Protein AF-A0A535EM37-F1 (afdb_monomer)

Solvent-accessible surface area (backbone atoms only — not comparable to full-atom values): 5670 Å² total; per-residue (Å²): 111,71,67,71,77,41,90,84,54,52,71,70,54,44,54,51,50,50,55,52,50,53,54,51,49,55,53,52,52,55,52,52,52,56,50,52,52,56,59,75,66,52,70,81,76,78,71,69,96,72,82,83,72,78,78,86,72,72,88,75,88,64,84,82,75,76,78,78,78,81,79,76,78,78,79,83,81,82,87,77,84,134

Secondary structure (DSSP, 8-state):
-HHHHSTT--HHHHHHHHHHHHHHHHHHHHHHHHHHHHHHT-------TT--------------PPPPPPPPPPPP------

pLDDT: mean 73.26, std 18.16, range [44.94, 98.38]

Structure (mmCIF, N/CA/C/O backbone):
data_AF-A0A535EM37-F1
#
_entry.id   AF-A0A535EM37-F1
#
loop_
_atom_site.group_PDB
_atom_site.id
_atom_site.type_symbol
_atom_site.label_atom_id
_atom_site.label_alt_id
_atom_site.label_comp_id
_atom_site.label_asym_id
_atom_site.label_entity_id
_atom_site.label_seq_id
_atom_site.pdbx_PDB_ins_code
_atom_site.Cartn_x
_atom_site.Cartn_y
_atom_site.Cartn_z
_atom_site.occupancy
_atom_site.B_iso_or_equiv
_atom_site.auth_seq_id
_atom_site.auth_comp_id
_atom_site.auth_asym_id
_atom_site.auth_atom_id
_atom_site.pdbx_PDB_model_num
ATOM 1 N N . MET A 1 1 ? -0.502 6.592 6.537 1.00 60.81 1 MET A N 1
ATOM 2 C CA . MET A 1 1 ? -0.058 5.734 7.659 1.00 60.81 1 MET A CA 1
ATOM 3 C C . MET A 1 1 ? 0.222 6.524 8.920 1.00 60.81 1 MET A C 1
ATOM 5 O O . MET A 1 1 ? -0.186 6.036 9.955 1.00 60.81 1 MET A O 1
ATOM 9 N N . ARG A 1 2 ? 0.793 7.736 8.835 1.00 68.62 2 ARG A N 1
ATOM 10 C CA . ARG A 1 2 ? 0.976 8.634 9.991 1.00 68.62 2 ARG A CA 1
ATOM 11 C C . ARG A 1 2 ? -0.279 8.779 10.872 1.00 68.62 2 ARG A C 1
ATOM 13 O O . ARG A 1 2 ? -0.184 8.724 12.080 1.00 68.62 2 ARG A O 1
ATOM 20 N N . SER A 1 3 ? -1.461 8.794 10.259 1.00 66.06 3 SER A N 1
ATOM 21 C CA . SER A 1 3 ? -2.752 8.843 10.957 1.00 66.06 3 SER A CA 1
ATOM 22 C C . SER A 1 3 ? -3.057 7.642 11.867 1.00 66.06 3 SER A C 1
ATOM 24 O O . SER A 1 3 ? -3.889 7.781 12.737 1.00 66.06 3 SER A O 1
ATOM 26 N N . ILE A 1 4 ? -2.456 6.461 11.651 1.00 72.75 4 ILE A N 1
ATOM 27 C CA . ILE A 1 4 ? -2.610 5.294 12.551 1.00 72.75 4 ILE A CA 1
ATOM 28 C C . ILE A 1 4 ? -1.700 5.430 13.779 1.00 72.75 4 ILE A C 1
ATOM 30 O O . ILE A 1 4 ? -1.981 4.852 14.820 1.00 72.75 4 ILE A O 1
ATOM 34 N N . GLU A 1 5 ? -0.590 6.152 13.637 1.00 76.62 5 GLU A N 1
ATOM 35 C CA . GLU A 1 5 ? 0.404 6.368 14.695 1.00 76.62 5 GLU A CA 1
ATOM 36 C C . GLU A 1 5 ? -0.001 7.520 15.628 1.00 76.62 5 GLU A C 1
ATOM 38 O O . GLU A 1 5 ? 0.551 7.666 16.713 1.00 76.62 5 GLU A O 1
ATOM 43 N N . GLU A 1 6 ? -0.968 8.330 15.197 1.00 76.00 6 GLU A N 1
ATOM 44 C CA . GLU A 1 6 ? -1.622 9.371 15.978 1.00 76.00 6 GLU A CA 1
ATOM 45 C C . GLU A 1 6 ? -2.886 8.742 16.601 1.00 76.00 6 GLU A C 1
ATOM 47 O O . GLU A 1 6 ? -3.771 8.296 15.873 1.00 76.00 6 GLU A O 1
ATOM 52 N N . ASP A 1 7 ? -2.964 8.662 17.938 1.00 72.69 7 ASP A N 1
ATOM 53 C CA . ASP A 1 7 ? -4.026 7.984 18.727 1.00 72.69 7 ASP A CA 1
ATOM 54 C C . ASP A 1 7 ? -5.451 8.590 18.571 1.00 72.69 7 ASP A C 1
ATOM 56 O O . ASP A 1 7 ? -6.346 8.341 19.377 1.00 72.69 7 ASP A O 1
ATOM 60 N N . ASP A 1 8 ? -5.695 9.369 17.518 1.00 85.38 8 ASP A N 1
ATOM 61 C CA . ASP A 1 8 ? -6.954 10.068 17.232 1.00 85.38 8 ASP A CA 1
ATOM 62 C C . ASP A 1 8 ? -7.948 9.230 16.403 1.00 85.38 8 ASP A C 1
ATOM 64 O O . ASP A 1 8 ? -9.016 9.715 16.013 1.00 85.38 8 ASP A O 1
ATOM 68 N N . LEU A 1 9 ? -7.630 7.964 16.113 1.00 87.44 9 LEU A N 1
ATOM 69 C CA . LEU A 1 9 ? -8.508 7.080 15.347 1.00 87.44 9 LEU A CA 1
ATOM 70 C C . LEU A 1 9 ? -9.346 6.163 16.236 1.00 87.44 9 LEU A C 1
ATOM 72 O O . LEU A 1 9 ? -8.866 5.476 17.135 1.00 87.44 9 LEU A O 1
ATOM 76 N N . THR A 1 10 ? -10.619 6.044 15.875 1.00 93.06 10 THR A N 1
ATOM 77 C CA . THR A 1 10 ? -11.475 4.957 16.359 1.00 93.06 10 THR A CA 1
ATOM 78 C C . THR A 1 10 ? -10.991 3.599 15.837 1.00 93.06 10 THR A C 1
ATOM 80 O O . THR A 1 10 ? -10.352 3.503 14.786 1.00 93.06 10 THR A O 1
ATOM 83 N N . LEU A 1 11 ? -11.363 2.514 16.523 1.00 92.00 11 LEU A N 1
ATOM 84 C CA . LEU A 1 11 ? -11.013 1.147 16.116 1.00 92.00 11 LEU A CA 1
ATOM 85 C C . LEU A 1 11 ? -11.421 0.837 14.664 1.00 92.00 11 LEU A C 1
ATOM 87 O O . LEU A 1 11 ? -10.648 0.247 13.911 1.00 92.00 11 LEU A O 1
ATOM 91 N N . GLU A 1 12 ? -12.618 1.256 14.253 1.00 95.19 12 GLU A N 1
ATOM 92 C CA . GLU A 1 12 ? -13.123 1.053 12.890 1.00 95.19 12 GLU A CA 1
ATOM 93 C C . GLU A 1 12 ? -12.256 1.776 11.852 1.00 95.19 12 GLU A C 1
ATOM 95 O O . GLU A 1 12 ? -11.918 1.209 10.808 1.00 95.19 12 GLU A O 1
ATOM 100 N N . GLN A 1 13 ? -11.825 3.000 12.166 1.00 93.38 13 GLN A N 1
ATOM 101 C CA . GLN A 1 13 ? -10.925 3.770 11.313 1.00 93.38 13 GLN A CA 1
ATOM 102 C C . GLN A 1 13 ? -9.531 3.138 11.241 1.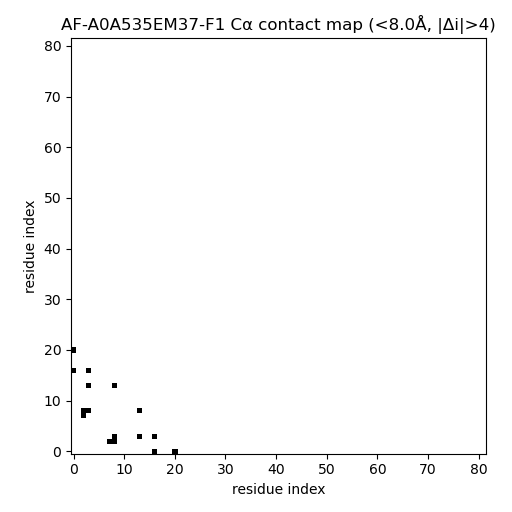00 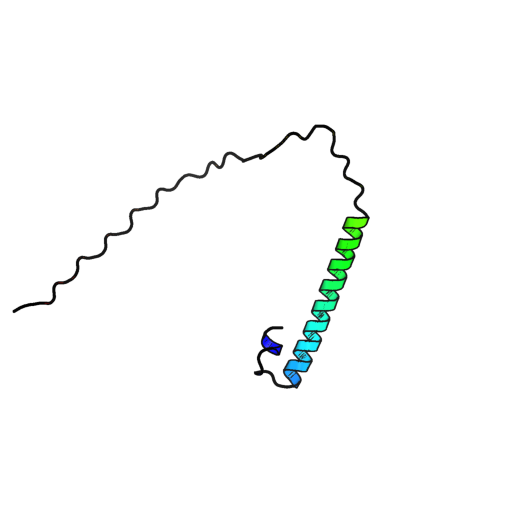93.38 13 GLN A C 1
ATOM 104 O O . GLN A 1 13 ? -8.965 3.069 10.149 1.00 93.38 13 GLN A O 1
ATOM 109 N N . VAL A 1 14 ? -9.000 2.610 12.350 1.00 93.75 14 VAL A N 1
ATOM 110 C CA . VAL A 1 14 ? -7.730 1.864 12.353 1.00 93.75 14 VAL A CA 1
ATOM 111 C C . VAL A 1 14 ? -7.833 0.624 11.464 1.00 93.75 14 VAL A C 1
ATOM 113 O O . VAL A 1 14 ? -6.965 0.400 10.619 1.00 93.75 14 VAL A O 1
ATOM 116 N N . ILE A 1 15 ? -8.908 -0.161 11.585 1.00 95.62 15 ILE A N 1
ATOM 117 C CA . ILE A 1 15 ? -9.129 -1.356 10.753 1.00 95.62 15 ILE A CA 1
ATOM 118 C C . ILE A 1 15 ? -9.174 -0.981 9.266 1.00 95.62 15 ILE A C 1
ATOM 120 O O . ILE A 1 15 ? -8.503 -1.617 8.445 1.00 95.62 15 ILE A O 1
ATOM 124 N N . ALA A 1 16 ? -9.917 0.070 8.913 1.00 95.31 16 ALA A N 1
ATOM 125 C CA . ALA A 1 16 ? -10.000 0.554 7.539 1.00 95.31 16 ALA A CA 1
ATOM 126 C C . ALA A 1 16 ? -8.636 1.038 7.014 1.00 95.31 16 ALA A C 1
ATOM 128 O O . ALA A 1 16 ? -8.236 0.682 5.900 1.00 95.31 16 ALA A O 1
ATOM 129 N N . ALA A 1 17 ? -7.893 1.792 7.824 1.00 94.69 17 ALA A N 1
ATOM 130 C CA . ALA A 1 17 ? -6.582 2.316 7.464 1.00 94.69 17 ALA A CA 1
ATOM 131 C C . ALA A 1 17 ? -5.536 1.198 7.300 1.00 94.69 17 ALA A C 1
ATOM 133 O O . ALA A 1 17 ? -4.730 1.237 6.368 1.00 94.69 17 ALA A O 1
ATOM 134 N N . VAL A 1 18 ? -5.581 0.157 8.137 1.00 95.62 18 VAL A N 1
ATOM 135 C CA . VAL A 1 18 ? -4.740 -1.042 7.987 1.00 95.62 18 VAL A CA 1
ATOM 136 C C . VAL A 1 18 ? -5.101 -1.809 6.715 1.00 95.62 18 VAL A C 1
ATOM 138 O O . VAL A 1 18 ? -4.204 -2.241 5.987 1.00 95.62 18 VAL A O 1
ATOM 141 N N . ALA A 1 19 ? -6.391 -1.968 6.409 1.00 96.88 19 ALA A N 1
ATOM 142 C CA . ALA A 1 19 ? -6.828 -2.621 5.177 1.00 96.88 19 ALA A CA 1
ATOM 143 C C . ALA A 1 19 ? -6.329 -1.871 3.928 1.00 96.88 19 ALA A C 1
ATOM 145 O O . ALA A 1 19 ? -5.850 -2.498 2.980 1.00 96.88 19 ALA A O 1
ATOM 146 N N . GLU A 1 20 ? -6.379 -0.538 3.947 1.00 96.56 20 GLU A N 1
ATOM 147 C CA . GLU A 1 20 ? -5.822 0.309 2.889 1.00 96.56 20 GLU A CA 1
ATOM 148 C C . GLU A 1 20 ? -4.292 0.201 2.811 1.00 96.56 20 GLU A C 1
ATOM 150 O O . GLU A 1 20 ? -3.735 -0.000 1.731 1.00 96.56 20 GLU A O 1
ATOM 155 N N . GLY A 1 21 ? -3.601 0.227 3.952 1.00 96.50 21 GLY A N 1
ATOM 156 C CA . GLY A 1 21 ? -2.152 0.034 4.016 1.00 96.50 21 GLY A CA 1
ATOM 157 C C . GLY A 1 21 ? -1.703 -1.292 3.396 1.00 96.50 21 GLY A C 1
ATOM 158 O O . GLY A 1 21 ? -0.753 -1.323 2.614 1.00 96.50 21 GLY A O 1
ATOM 159 N N . ARG A 1 22 ? -2.434 -2.382 3.662 1.00 97.88 22 ARG A N 1
ATOM 160 C CA . ARG A 1 22 ? -2.174 -3.702 3.060 1.00 97.88 22 ARG A CA 1
ATOM 161 C C . ARG A 1 22 ? -2.353 -3.699 1.541 1.00 97.88 22 ARG A C 1
ATOM 163 O O . ARG A 1 22 ? -1.584 -4.360 0.843 1.00 97.88 22 ARG A O 1
ATOM 170 N N . ARG A 1 23 ? -3.333 -2.954 1.014 1.00 98.06 23 ARG A N 1
ATOM 171 C CA . ARG A 1 23 ? -3.510 -2.793 -0.440 1.00 98.06 23 ARG A CA 1
ATOM 172 C C . ARG A 1 23 ? -2.314 -2.082 -1.067 1.00 98.06 23 ARG A C 1
ATOM 174 O O . ARG A 1 23 ? -1.775 -2.582 -2.054 1.00 98.06 23 ARG A O 1
ATOM 181 N N . TYR A 1 24 ? -1.866 -0.973 -0.478 1.00 97.69 24 TYR A N 1
ATOM 182 C CA . TYR A 1 24 ? -0.687 -0.258 -0.972 1.00 97.69 24 TYR A CA 1
ATOM 183 C C . TYR A 1 24 ? 0.578 -1.107 -0.916 1.00 97.69 24 TYR A C 1
ATOM 185 O O . TYR A 1 24 ? 1.318 -1.142 -1.898 1.00 97.69 24 TYR A O 1
ATOM 193 N N . LEU A 1 25 ? 0.800 -1.830 0.184 1.00 97.88 25 LEU A N 1
ATOM 194 C CA . LEU A 1 25 ? 1.968 -2.696 0.333 1.00 97.88 25 LEU A CA 1
ATOM 195 C C . LEU A 1 25 ? 2.053 -3.720 -0.806 1.00 97.88 25 LEU A C 1
ATOM 197 O O . LEU A 1 25 ? 3.083 -3.808 -1.468 1.00 97.88 25 LEU A O 1
ATOM 201 N N . LYS A 1 26 ? 0.938 -4.388 -1.122 1.00 98.31 26 LYS A N 1
ATOM 202 C CA . LYS A 1 26 ? 0.867 -5.356 -2.227 1.00 98.31 26 LYS A CA 1
ATOM 203 C C . LYS A 1 26 ? 1.239 -4.739 -3.582 1.00 98.31 26 LYS A C 1
ATOM 205 O O . LYS A 1 26 ? 1.894 -5.379 -4.402 1.00 98.31 26 LYS A O 1
ATOM 210 N N . ILE A 1 27 ? 0.823 -3.496 -3.834 1.00 98.19 27 ILE A N 1
ATOM 211 C CA . ILE A 1 27 ? 1.174 -2.771 -5.066 1.00 98.19 27 ILE A CA 1
ATOM 212 C C . ILE A 1 27 ? 2.674 -2.450 -5.094 1.00 98.19 27 ILE A C 1
ATOM 214 O O . ILE A 1 27 ? 3.320 -2.622 -6.130 1.00 98.19 27 ILE A O 1
ATOM 218 N N . CYS A 1 28 ? 3.229 -1.984 -3.975 1.00 98.12 28 CYS A N 1
ATOM 219 C CA . CYS A 1 28 ? 4.653 -1.677 -3.853 1.00 98.12 28 CYS A CA 1
ATOM 220 C C . CYS A 1 28 ? 5.519 -2.921 -4.075 1.00 98.12 28 CYS A C 1
ATOM 222 O O . CYS A 1 28 ? 6.464 -2.863 -4.859 1.00 98.12 28 CYS A O 1
ATOM 224 N N . GLU A 1 29 ? 5.159 -4.049 -3.464 1.00 98.38 29 GLU A N 1
ATOM 225 C CA . GLU A 1 29 ? 5.842 -5.335 -3.643 1.00 98.38 29 GLU A CA 1
ATOM 226 C C . GLU A 1 29 ? 5.819 -5.788 -5.107 1.00 98.38 29 GLU A C 1
ATOM 228 O O . GLU A 1 29 ? 6.866 -6.095 -5.672 1.00 98.38 29 GLU A O 1
ATOM 233 N N . ALA A 1 30 ? 4.658 -5.734 -5.771 1.00 97.81 30 ALA A N 1
ATOM 234 C CA . ALA A 1 30 ? 4.549 -6.101 -7.185 1.00 97.81 30 ALA A CA 1
ATOM 235 C C . ALA A 1 30 ? 5.429 -5.221 -8.093 1.00 97.81 30 ALA A C 1
ATOM 237 O O . ALA A 1 30 ? 6.054 -5.707 -9.039 1.00 97.81 30 ALA A O 1
ATOM 238 N N . LYS A 1 31 ? 5.502 -3.915 -7.805 1.00 97.69 31 LYS A N 1
ATOM 239 C CA . LYS A 1 31 ? 6.370 -2.986 -8.542 1.00 97.69 31 LYS A CA 1
ATOM 240 C C . LYS A 1 31 ? 7.853 -3.255 -8.296 1.00 97.69 31 LYS A C 1
ATOM 242 O O . LYS A 1 31 ? 8.629 -3.202 -9.251 1.00 97.69 31 LYS A O 1
ATOM 247 N N . LEU A 1 32 ? 8.236 -3.529 -7.049 1.00 97.56 32 LEU A N 1
ATOM 248 C CA . LEU A 1 32 ? 9.610 -3.879 -6.687 1.00 97.56 32 LEU A CA 1
ATOM 249 C C . LEU A 1 32 ? 10.045 -5.164 -7.388 1.00 97.56 32 LEU A C 1
ATOM 251 O O . LEU A 1 32 ? 11.117 -5.190 -7.989 1.00 97.56 32 LEU A O 1
ATOM 255 N N . GLU A 1 33 ? 9.188 -6.182 -7.404 1.00 96.88 33 GLU A N 1
ATOM 256 C CA . GLU A 1 33 ? 9.497 -7.454 -8.053 1.00 96.88 33 GLU A CA 1
ATOM 257 C C . GLU A 1 33 ? 9.655 -7.304 -9.572 1.00 96.88 33 GLU A C 1
ATOM 259 O O . GLU A 1 33 ? 10.614 -7.801 -10.166 1.00 96.88 33 GLU A O 1
ATOM 264 N N . ALA A 1 34 ? 8.774 -6.530 -10.212 1.00 95.19 34 ALA A N 1
ATOM 265 C CA . ALA A 1 34 ? 8.897 -6.219 -11.634 1.00 95.19 34 ALA A CA 1
ATOM 266 C C . ALA A 1 34 ? 10.184 -5.436 -11.956 1.00 95.19 34 ALA A C 1
ATOM 268 O O . ALA A 1 34 ? 10.783 -5.631 -13.016 1.00 95.19 34 ALA A O 1
ATOM 269 N N . ALA A 1 35 ? 10.617 -4.536 -11.069 1.00 93.50 35 ALA A N 1
ATOM 270 C CA . ALA A 1 35 ? 11.878 -3.817 -11.225 1.00 93.50 35 ALA A CA 1
ATOM 271 C C . ALA A 1 35 ? 13.087 -4.750 -11.050 1.00 93.50 35 ALA A C 1
ATOM 273 O O . ALA A 1 35 ? 14.012 -4.692 -11.861 1.00 93.50 35 ALA A O 1
ATOM 274 N N . ARG A 1 36 ? 13.049 -5.647 -10.056 1.00 91.44 36 ARG A N 1
ATOM 275 C CA . ARG A 1 36 ? 14.078 -6.668 -9.807 1.00 91.44 36 ARG A CA 1
ATOM 276 C C . ARG A 1 36 ? 14.295 -7.546 -11.040 1.00 91.44 36 ARG A C 1
ATOM 278 O O . ARG A 1 36 ? 15.420 -7.642 -11.524 1.00 91.44 36 ARG A O 1
ATOM 285 N N . HIS A 1 37 ? 13.210 -8.059 -11.619 1.00 91.00 37 HIS A N 1
ATOM 286 C CA . HIS A 1 37 ? 13.252 -8.826 -12.865 1.00 91.00 37 HIS A CA 1
ATOM 287 C C . HIS A 1 37 ? 13.882 -8.035 -14.024 1.00 91.00 37 HIS A C 1
ATOM 289 O O . HIS A 1 37 ? 14.691 -8.569 -14.774 1.00 91.00 37 HIS A O 1
ATOM 295 N N . LYS A 1 38 ? 13.562 -6.744 -14.182 1.00 87.19 38 LYS A N 1
ATOM 296 C CA . LYS A 1 38 ? 14.137 -5.912 -15.260 1.00 87.19 38 LYS A CA 1
ATOM 297 C C . LYS A 1 38 ? 15.637 -5.664 -15.104 1.00 87.19 38 LYS A C 1
ATOM 299 O O . LYS A 1 38 ? 16.314 -5.481 -16.112 1.00 87.19 38 LYS A O 1
ATOM 304 N N . ILE A 1 39 ? 16.136 -5.614 -13.870 1.00 82.94 39 ILE A N 1
ATOM 305 C CA . ILE A 1 39 ? 17.566 -5.449 -13.586 1.00 82.94 39 ILE A CA 1
ATOM 306 C C . ILE A 1 39 ? 18.309 -6.750 -13.894 1.00 82.94 39 ILE A C 1
ATOM 308 O O . ILE A 1 39 ? 19.315 -6.706 -14.594 1.00 82.94 39 ILE A O 1
ATOM 312 N N . GLU A 1 40 ? 17.789 -7.897 -13.446 1.00 72.12 40 GLU A N 1
ATOM 313 C CA . GLU A 1 40 ? 18.395 -9.210 -13.724 1.00 72.12 40 GLU A CA 1
ATOM 314 C C . GLU A 1 40 ? 18.390 -9.561 -15.220 1.00 72.12 40 GLU A C 1
ATOM 316 O O . GLU A 1 40 ? 19.306 -10.217 -15.706 1.00 72.12 40 GLU A O 1
ATOM 321 N N . VAL A 1 41 ? 17.394 -9.085 -15.974 1.00 64.44 41 VAL A N 1
ATOM 322 C CA . VAL A 1 41 ? 17.253 -9.351 -17.416 1.00 64.44 41 VAL A CA 1
ATOM 323 C C . VAL A 1 41 ? 17.989 -8.322 -18.282 1.00 64.44 41 VAL A C 1
ATOM 325 O O . VAL A 1 41 ? 17.970 -8.435 -19.506 1.00 64.44 41 VAL A O 1
ATOM 328 N N . ARG A 1 42 ? 18.659 -7.313 -17.711 1.00 53.53 42 ARG A N 1
ATOM 329 C CA . ARG A 1 42 ? 19.414 -6.355 -18.527 1.00 53.53 42 ARG A CA 1
ATOM 330 C C . ARG A 1 42 ? 20.737 -7.009 -18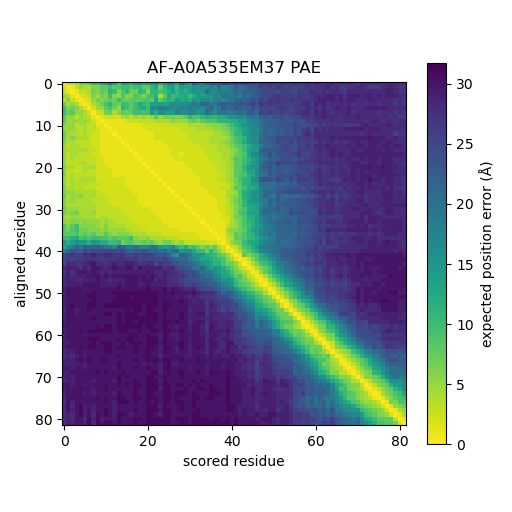.956 1.00 53.53 42 ARG A C 1
ATOM 332 O O . ARG A 1 42 ? 21.616 -7.147 -18.107 1.00 53.53 42 ARG A O 1
ATOM 339 N N . PRO A 1 43 ? 20.929 -7.402 -20.235 1.00 59.09 43 PRO A N 1
ATOM 340 C CA . PRO A 1 43 ? 22.267 -7.747 -20.686 1.00 59.09 43 PRO A CA 1
ATOM 341 C C . PRO A 1 43 ? 23.118 -6.487 -20.532 1.00 59.09 43 PRO A C 1
ATOM 343 O O . PRO A 1 43 ? 22.636 -5.386 -20.824 1.00 59.09 43 PRO A O 1
ATOM 346 N N . GLU A 1 44 ? 24.345 -6.648 -20.034 1.00 60.22 44 GLU A N 1
ATOM 347 C CA . GLU A 1 44 ? 25.349 -5.587 -19.986 1.00 60.22 44 GLU A CA 1
ATOM 348 C C . GLU A 1 44 ? 25.276 -4.830 -21.314 1.00 60.22 44 GLU A C 1
ATOM 350 O O . GLU A 1 44 ? 25.520 -5.399 -22.382 1.00 60.22 44 GLU A O 1
ATOM 355 N N . ALA A 1 45 ? 24.826 -3.574 -21.272 1.00 63.28 45 ALA A N 1
ATOM 356 C CA . ALA A 1 45 ? 24.808 -2.758 -22.467 1.00 63.28 45 ALA A CA 1
ATOM 357 C C . ALA A 1 45 ? 26.275 -2.588 -22.844 1.00 63.28 45 ALA A C 1
ATOM 359 O O . ALA A 1 45 ? 26.988 -1.837 -22.179 1.00 63.28 45 ALA A O 1
ATOM 360 N N . ILE A 1 46 ? 26.726 -3.331 -23.859 1.00 60.34 46 ILE A N 1
ATOM 361 C CA . ILE A 1 46 ? 28.063 -3.200 -24.425 1.00 60.34 46 ILE A CA 1
ATOM 362 C C . ILE A 1 46 ? 28.201 -1.731 -24.797 1.00 60.34 46 ILE A C 1
ATOM 364 O O . ILE A 1 46 ? 27.643 -1.258 -25.789 1.00 60.34 46 ILE A O 1
ATOM 368 N N . ARG A 1 47 ? 28.898 -0.985 -23.942 1.00 60.66 47 ARG A N 1
ATOM 369 C CA . ARG A 1 47 ? 29.265 0.391 -24.215 1.00 60.66 47 ARG A CA 1
ATOM 370 C C . ARG A 1 47 ? 30.208 0.295 -25.417 1.00 60.66 47 ARG A C 1
ATOM 372 O O . ARG A 1 47 ? 31.238 -0.370 -25.283 1.00 60.66 47 ARG A O 1
ATOM 379 N N . PRO A 1 48 ? 29.894 0.881 -26.586 1.00 58.81 48 PRO A N 1
ATOM 380 C CA . PRO A 1 48 ? 30.879 0.931 -27.654 1.00 58.81 48 PRO A CA 1
ATOM 381 C C . PRO A 1 48 ? 32.136 1.622 -27.095 1.00 58.81 48 PRO A C 1
ATOM 383 O O . PRO A 1 48 ? 32.002 2.608 -26.353 1.00 58.81 48 PRO A O 1
ATOM 386 N N . PRO A 1 49 ? 33.346 1.101 -27.364 1.00 56.12 49 PRO A N 1
ATOM 387 C CA . PRO A 1 49 ? 34.576 1.681 -26.843 1.00 56.12 49 PRO A CA 1
ATOM 388 C C . PRO A 1 49 ? 34.790 3.038 -27.524 1.00 56.12 49 PRO A C 1
ATOM 390 O O . PRO A 1 49 ? 35.316 3.120 -28.626 1.00 56.12 49 PRO A O 1
ATOM 393 N N . GLY A 1 50 ? 34.292 4.105 -26.898 1.00 58.59 50 GLY A N 1
ATOM 394 C CA . GLY A 1 50 ? 34.354 5.453 -27.469 1.00 58.59 50 GLY A CA 1
ATOM 395 C C . GLY A 1 50 ? 33.585 6.551 -26.730 1.00 58.59 50 GLY A C 1
ATOM 396 O O . GLY A 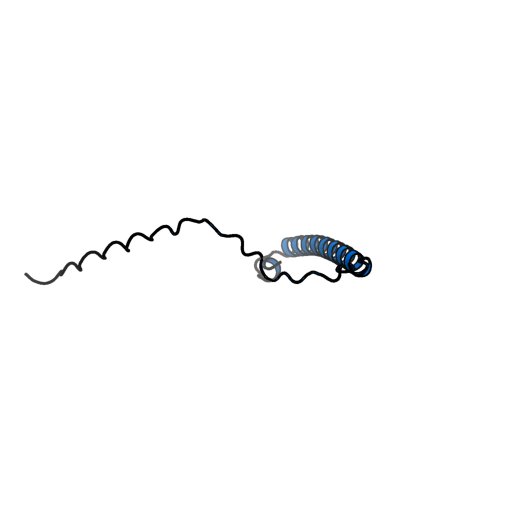1 50 ? 33.590 7.689 -27.178 1.00 58.59 50 GLY A O 1
ATOM 397 N N . GLY A 1 51 ? 32.934 6.265 -25.600 1.00 47.50 51 GLY A N 1
ATOM 398 C CA . GLY A 1 51 ? 32.240 7.283 -24.807 1.00 47.50 51 GLY A CA 1
ATOM 399 C C . GL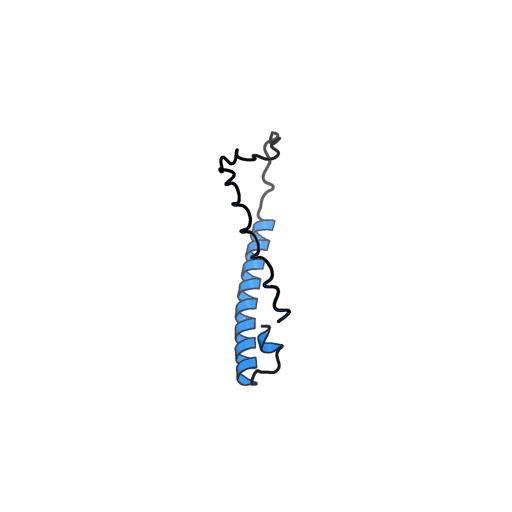Y A 1 51 ? 33.165 8.047 -23.858 1.00 47.50 51 GLY A C 1
ATOM 400 O O . GLY A 1 51 ? 33.040 7.888 -22.645 1.00 47.50 51 GLY A O 1
ATOM 401 N N . VAL A 1 52 ? 34.077 8.867 -24.385 1.00 56.22 52 VAL A N 1
ATOM 402 C CA . VAL A 1 52 ? 34.586 10.034 -23.647 1.00 56.22 52 VAL A CA 1
ATOM 403 C C . VAL A 1 52 ? 33.588 11.169 -23.865 1.00 56.22 52 VAL A C 1
ATOM 405 O O . VAL A 1 52 ? 33.393 11.638 -24.979 1.00 56.22 52 VAL A O 1
ATOM 408 N N . GLY A 1 53 ? 32.878 11.560 -22.814 1.00 44.94 53 GLY A N 1
ATOM 409 C CA . GLY A 1 53 ? 31.819 12.558 -22.922 1.00 44.94 53 GLY A CA 1
ATOM 410 C C . GLY A 1 53 ? 31.297 12.953 -21.556 1.00 44.94 53 GLY A C 1
ATOM 411 O O . GLY A 1 53 ? 30.147 12.682 -21.223 1.00 44.94 53 GLY A O 1
ATOM 412 N N . GLY A 1 54 ? 32.167 13.555 -20.745 1.00 50.59 54 GLY A N 1
ATOM 413 C CA . GLY A 1 54 ? 31.708 14.371 -19.630 1.00 50.59 54 GLY A CA 1
ATOM 414 C C . GLY A 1 54 ? 30.794 15.486 -20.146 1.00 50.59 54 GLY A C 1
ATOM 415 O O . GLY A 1 54 ? 31.012 16.006 -21.234 1.00 50.59 54 GLY A O 1
ATOM 416 N N . ALA A 1 55 ? 29.764 15.798 -19.361 1.00 55.19 55 ALA A N 1
ATOM 417 C CA . ALA A 1 55 ? 28.971 17.023 -19.404 1.00 55.19 55 ALA A CA 1
ATOM 418 C C . ALA A 1 55 ? 28.713 17.630 -20.800 1.00 55.19 55 ALA A C 1
ATOM 420 O O . ALA A 1 55 ? 29.398 18.557 -21.225 1.00 55.19 55 ALA A O 1
ATOM 421 N N . GLN A 1 56 ? 27.618 17.234 -21.453 1.00 50.50 56 GLN A N 1
ATOM 422 C CA . GLN A 1 56 ? 26.913 18.203 -22.294 1.00 50.50 56 GLN A CA 1
ATOM 423 C C . GLN A 1 56 ? 26.167 19.166 -21.364 1.00 50.50 56 GLN A C 1
ATOM 425 O O . GLN A 1 56 ? 24.991 18.983 -21.057 1.00 50.50 56 GLN A O 1
ATOM 430 N N . ALA A 1 57 ? 26.883 20.177 -20.871 1.00 53.56 57 ALA A N 1
ATOM 431 C CA . ALA A 1 57 ? 26.250 21.422 -20.479 1.00 53.56 57 ALA A CA 1
ATOM 432 C C . ALA A 1 57 ? 25.750 22.076 -21.772 1.00 53.56 57 ALA A C 1
ATOM 434 O O . ALA A 1 57 ? 26.545 22.493 -22.614 1.00 53.56 57 ALA A O 1
ATOM 435 N N . ALA A 1 58 ? 24.433 22.111 -21.963 1.0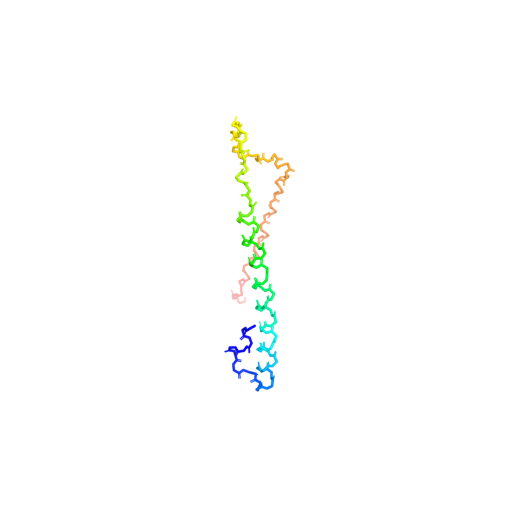0 52.72 58 ALA A N 1
ATOM 436 C CA . ALA A 1 58 ? 23.842 22.975 -22.972 1.00 52.72 58 ALA A CA 1
ATOM 437 C C . ALA A 1 58 ? 24.280 24.427 -22.690 1.00 52.72 58 ALA A C 1
ATOM 439 O O . ALA A 1 58 ? 24.326 24.813 -21.516 1.00 52.72 58 ALA A O 1
ATOM 440 N N . PRO A 1 59 ? 24.580 25.260 -23.704 1.00 52.16 59 PRO A N 1
ATOM 441 C CA . PRO A 1 59 ? 24.667 26.692 -23.474 1.00 52.16 59 PRO A CA 1
ATOM 442 C C . PRO A 1 59 ? 23.267 27.176 -23.086 1.00 52.16 59 PRO A C 1
ATOM 444 O O . PRO A 1 59 ? 22.385 27.328 -23.926 1.00 52.16 59 PRO A O 1
ATOM 447 N N . SER A 1 60 ? 23.045 27.362 -21.786 1.00 54.09 60 SER A N 1
ATOM 448 C CA . SER A 1 60 ? 21.841 27.997 -21.263 1.00 54.09 60 SER A CA 1
ATOM 449 C C . SER A 1 60 ? 21.865 29.467 -21.672 1.00 54.09 60 SER A C 1
ATOM 451 O O . SER A 1 60 ? 22.424 30.308 -20.971 1.00 54.09 60 SER A O 1
ATOM 453 N N . THR A 1 61 ? 21.261 29.785 -22.814 1.00 59.34 61 THR A N 1
ATOM 454 C CA . THR A 1 61 ? 20.866 31.150 -23.169 1.00 59.34 61 THR A CA 1
ATOM 455 C C . THR A 1 61 ? 19.643 31.518 -22.331 1.00 59.34 61 THR A C 1
ATOM 457 O O . THR A 1 61 ? 18.514 31.506 -22.816 1.00 59.34 61 THR A O 1
ATOM 460 N N . ALA A 1 62 ? 19.859 31.770 -21.044 1.00 52.09 62 ALA A N 1
ATOM 461 C CA . ALA A 1 62 ? 18.859 32.350 -20.164 1.00 52.09 62 ALA A CA 1
ATOM 462 C C . ALA A 1 62 ? 19.449 33.643 -19.605 1.00 52.09 62 ALA A C 1
ATOM 464 O O . ALA A 1 62 ? 20.311 33.632 -18.728 1.00 52.09 62 ALA A O 1
ATOM 465 N N . ASP A 1 63 ? 19.026 34.727 -20.246 1.00 55.25 63 ASP A N 1
ATOM 466 C CA . ASP A 1 63 ? 18.927 36.090 -19.743 1.00 55.25 63 ASP A CA 1
ATOM 467 C C . ASP A 1 63 ? 19.065 36.170 -18.214 1.00 55.25 63 ASP A C 1
ATOM 469 O O . ASP A 1 63 ? 18.195 35.732 -17.457 1.00 55.25 63 ASP A O 1
ATOM 473 N N . ARG A 1 64 ? 20.210 36.679 -17.747 1.00 53.62 64 ARG A N 1
ATOM 474 C CA . ARG A 1 64 ? 20.432 36.963 -16.330 1.00 53.62 64 ARG A CA 1
ATOM 475 C C . ARG A 1 64 ? 19.651 38.230 -16.004 1.00 53.62 64 ARG A C 1
ATOM 477 O O . ARG A 1 64 ? 20.225 39.313 -15.998 1.00 53.62 64 ARG A O 1
ATOM 484 N N . GLY A 1 65 ? 18.354 38.066 -15.759 1.00 49.12 65 GLY A N 1
ATOM 485 C CA . GLY A 1 65 ? 17.507 39.105 -15.196 1.00 49.12 65 GLY A CA 1
ATOM 486 C C . GLY A 1 65 ? 18.173 39.683 -13.949 1.00 49.12 65 GLY A C 1
ATOM 487 O O . GLY A 1 65 ? 18.453 38.973 -12.980 1.00 49.12 65 GLY A O 1
ATOM 488 N N . GLU A 1 66 ? 18.491 40.968 -14.019 1.00 56.12 66 GLU A N 1
ATOM 489 C CA . GLU A 1 66 ? 18.955 41.770 -12.900 1.00 56.12 66 GLU A CA 1
ATOM 490 C C . GLU A 1 66 ? 17.865 41.773 -11.819 1.00 56.12 66 GLU A C 1
ATOM 492 O O . GLU A 1 66 ? 16.704 42.070 -12.105 1.00 56.12 66 GLU A O 1
ATOM 497 N N . LEU A 1 67 ? 18.204 41.396 -10.581 1.00 59.50 67 LEU A N 1
ATOM 498 C CA . LEU A 1 67 ? 17.282 41.603 -9.465 1.00 59.50 67 LEU A CA 1
ATOM 499 C C . LEU A 1 67 ? 17.117 43.119 -9.267 1.00 59.50 67 LEU A C 1
ATOM 501 O O . LEU A 1 67 ? 18.134 43.800 -9.117 1.00 59.50 67 LEU A O 1
ATOM 505 N N . PRO A 1 68 ? 15.887 43.663 -9.199 1.00 64.12 68 PRO A N 1
ATOM 506 C CA . PRO A 1 68 ? 15.711 45.038 -8.753 1.00 64.12 68 PRO A CA 1
ATOM 507 C C . PRO A 1 68 ? 16.235 45.178 -7.311 1.00 64.12 68 PRO A C 1
ATOM 509 O O . PRO A 1 68 ? 16.102 44.234 -6.521 1.00 64.12 68 PRO A O 1
ATOM 512 N N . PRO A 1 69 ? 16.837 46.325 -6.946 1.00 68.12 69 PRO A N 1
ATOM 513 C CA . PRO A 1 69 ? 17.329 46.537 -5.590 1.00 68.12 69 PRO A CA 1
ATOM 514 C C . PRO A 1 69 ? 16.172 46.423 -4.586 1.00 68.12 69 PRO A C 1
ATOM 516 O O . PRO A 1 69 ? 15.048 46.826 -4.908 1.00 68.12 69 PRO A O 1
ATOM 519 N N . PRO A 1 70 ? 16.417 45.901 -3.368 1.00 62.84 70 PRO A N 1
ATOM 520 C CA . PRO A 1 70 ? 15.393 45.890 -2.337 1.00 62.84 70 PRO A CA 1
ATOM 521 C C . PRO A 1 70 ? 14.981 47.337 -2.055 1.00 62.84 70 PRO A C 1
ATOM 523 O O . PRO A 1 70 ? 15.829 48.197 -1.810 1.00 62.84 70 PRO A O 1
ATOM 526 N N . SER A 1 71 ? 13.678 47.613 -2.147 1.00 62.34 71 SER A N 1
ATOM 527 C CA . SER A 1 71 ? 13.110 48.903 -1.767 1.00 62.34 71 SER A CA 1
ATOM 528 C C . SER A 1 71 ? 13.592 49.268 -0.364 1.00 62.34 71 SER A C 1
ATOM 530 O O . SER A 1 71 ? 13.476 48.464 0.558 1.00 62.34 71 SER A O 1
ATOM 532 N N . ALA A 1 72 ? 14.176 50.460 -0.241 1.00 63.06 72 ALA A N 1
ATOM 533 C CA . ALA A 1 72 ? 14.686 51.000 1.009 1.00 63.06 72 ALA A CA 1
ATOM 534 C C . ALA A 1 72 ? 13.626 50.911 2.120 1.00 63.06 72 ALA A C 1
ATOM 536 O O . ALA A 1 72 ? 12.460 51.240 1.894 1.00 63.06 72 ALA A O 1
ATOM 537 N N . GLU A 1 73 ? 14.042 50.476 3.312 1.00 58.47 73 GLU A N 1
ATOM 538 C CA . GLU A 1 73 ? 13.226 50.593 4.521 1.00 58.47 73 GLU A CA 1
ATOM 539 C C . GLU A 1 73 ? 12.784 52.056 4.718 1.00 58.47 73 GLU A C 1
ATOM 541 O O . GLU A 1 73 ? 13.590 52.972 4.507 1.00 58.47 73 GLU A O 1
ATOM 546 N N . PRO A 1 74 ? 11.525 52.314 5.118 1.00 65.12 74 PRO A N 1
ATOM 547 C CA . PRO A 1 74 ? 11.117 53.655 5.514 1.00 65.12 74 PRO A CA 1
ATOM 548 C C . PRO A 1 74 ? 11.867 54.073 6.793 1.00 65.12 74 PRO A C 1
ATOM 550 O O . PRO A 1 74 ? 12.119 53.228 7.657 1.00 65.12 74 PRO A O 1
ATOM 553 N N . PRO A 1 75 ? 12.231 55.361 6.943 1.00 66.75 75 PRO A N 1
ATOM 554 C CA . PRO A 1 75 ? 12.956 55.822 8.121 1.00 66.75 75 PRO A CA 1
ATOM 555 C C . PRO A 1 75 ? 12.103 55.654 9.390 1.00 66.75 75 PRO A C 1
ATOM 557 O O . PRO A 1 75 ? 10.875 55.770 9.319 1.00 66.75 75 PRO A O 1
ATOM 560 N N . PRO A 1 76 ? 12.731 55.416 10.556 1.00 63.22 76 PRO A N 1
ATOM 561 C CA . PRO A 1 76 ? 12.009 55.336 11.817 1.00 63.22 76 PRO A CA 1
ATOM 562 C C . PRO A 1 76 ? 11.348 56.684 12.120 1.00 63.22 76 PRO A C 1
ATOM 564 O O . PRO A 1 76 ? 11.999 57.730 12.101 1.00 63.22 76 PRO A O 1
ATOM 567 N N . THR A 1 77 ? 10.046 56.664 12.398 1.00 63.81 77 THR A N 1
ATOM 568 C CA . THR A 1 77 ? 9.343 57.814 12.963 1.00 63.81 77 THR A CA 1
ATOM 569 C C . THR A 1 77 ? 9.819 58.003 14.397 1.00 63.81 77 THR A C 1
ATOM 571 O O . THR A 1 77 ? 9.535 57.178 15.267 1.00 63.81 77 THR A O 1
ATOM 574 N N . ASP A 1 78 ? 10.578 59.072 14.623 1.00 55.75 78 ASP A N 1
ATOM 575 C CA . ASP A 1 78 ? 11.006 59.512 15.948 1.00 55.75 78 ASP A CA 1
ATOM 576 C C . ASP A 1 78 ? 9.787 60.094 16.684 1.00 55.75 78 ASP A C 1
ATOM 578 O O . ASP A 1 78 ? 9.486 61.284 16.620 1.00 55.75 78 ASP A O 1
ATOM 582 N N . ASP A 1 79 ? 9.020 59.221 17.336 1.00 62.03 79 ASP A N 1
ATOM 583 C CA . ASP A 1 79 ? 7.983 59.605 18.293 1.00 62.03 79 ASP A CA 1
ATOM 584 C C . ASP A 1 79 ? 8.660 59.890 19.638 1.00 62.03 79 ASP A C 1
ATOM 586 O O . ASP A 1 79 ? 8.666 59.060 20.554 1.00 62.03 79 ASP A O 1
ATOM 590 N N . ARG A 1 80 ? 9.304 61.058 19.754 1.00 58.53 80 ARG A N 1
ATOM 591 C CA . ARG A 1 80 ? 9.643 61.644 21.056 1.00 58.53 80 ARG A CA 1
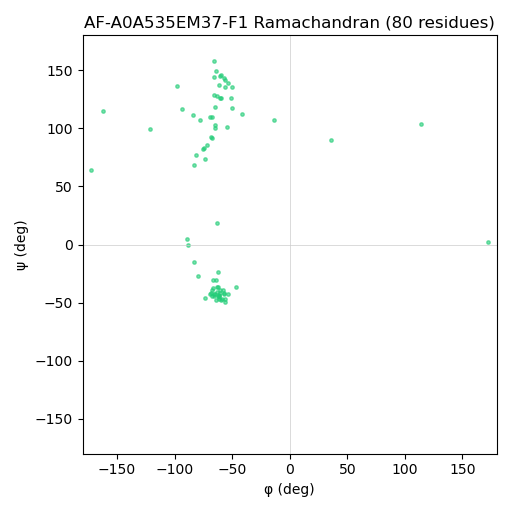ATOM 592 C C . ARG A 1 80 ? 9.966 63.134 20.977 1.00 58.53 80 ARG A C 1
ATOM 594 O O . ARG A 1 80 ? 11.034 63.527 20.529 1.00 58.53 80 ARG A O 1
ATOM 601 N N . LEU A 1 81 ? 9.077 63.876 21.642 1.00 53.5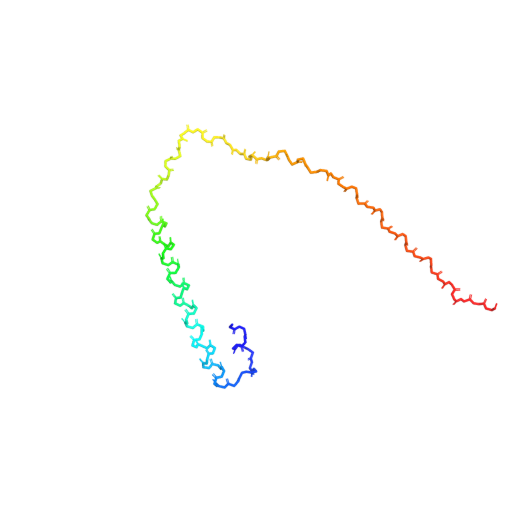0 81 LEU A N 1
ATOM 602 C CA . LEU A 1 81 ? 9.275 65.103 22.428 1.00 53.50 81 LEU A CA 1
ATOM 603 C C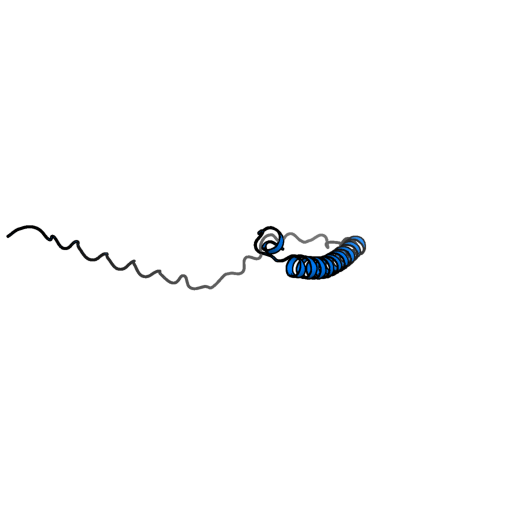 . LEU A 1 81 ? 8.628 66.375 21.860 1.00 53.50 81 LEU A C 1
ATOM 605 O O . LEU A 1 81 ? 9.215 67.062 21.035 1.00 53.50 81 LEU A O 1
ATOM 609 N N . LEU A 1 82 ? 7.510 66.701 22.528 1.00 48.97 82 LEU A N 1
ATOM 610 C CA . LEU A 1 82 ? 7.007 68.030 22.911 1.00 48.97 82 LEU A CA 1
ATOM 611 C C . LEU A 1 82 ? 6.319 68.870 21.829 1.00 48.97 82 LEU A C 1
ATOM 613 O O . LEU A 1 82 ? 7.010 69.492 20.999 1.00 48.97 82 LEU A O 1
#

Sequence (82 aa):
MRSIEEDDLTLEQVIAAVAEGRRYLKICEAKLEAARHKIEVRPEAIRPPGGVGGAQAAPSTADRGELPPPSAEPPPTDDRLL

Radius of gyration: 30.15 Å; Cα contacts (8 Å, |Δi|>4): 8; chains: 1; bounding box: 48×77×51 Å

Foldseek 3Di:
DVVLVPPPDDPVRNVVVVVVVVVVVVVVVVVVVVVVVVVVPDDDPPDPPPPPDDDPPDPPPDDPDDDDPPDDDDDDDPPDDD

Mean predicted aligned error: 19.4 Å